Protein AF-A0A354CUP1-F1 (afdb_monomer)

Foldseek 3Di:
DDPPPDPPDPDPVVVVVVCCVVVVVDVPVPPDDLVRLVVVLVVLVCCLVPVPDDDPVRNVVSVVVNVVSVVPRPDPDPVPVVVVVVVVD

Solvent-accessible surface area (backbone atoms only — not comparable to full-atom values): 5623 Å² total; per-residue (Å²): 135,81,90,82,78,72,89,73,55,92,48,66,66,61,41,50,50,53,46,30,54,73,71,57,73,41,66,88,76,63,87,63,54,61,70,53,42,52,52,50,43,52,52,49,50,52,43,72,77,66,48,90,78,64,49,74,68,54,52,52,49,48,53,54,48,44,54,54,45,62,73,68,42,72,71,84,55,86,71,62,65,59,62,63,63,67,70,76,113

pLDDT: mean 76.62, std 18.24, range [41.91, 97.56]

Radius of gyration: 20.72 Å; Cα contacts (8 Å, |Δi|>4): 31; chains: 1; bounding box: 57×46×40 Å

Mean predicted aligned error: 13.16 Å

Nearest PDB structures (foldseek):
  8g1t-assembly4_H  TM=4.486E-01  e=4.967E+00  Homo sapiens
  5sva-assembly1_U  TM=5.204E-01  e=8.852E+00  Saccharomyces cerevisiae

Structure (mmCIF, N/CA/C/O backbone):
data_AF-A0A354CUP1-F1
#
_entry.id   AF-A0A354CUP1-F1
#
loop_
_atom_site.group_PDB
_atom_site.id
_atom_site.type_symbol
_atom_site.label_atom_id
_atom_site.label_alt_id
_atom_site.label_comp_id
_atom_site.label_asym_id
_atom_site.label_entity_id
_atom_site.label_seq_id
_atom_site.pdbx_PDB_ins_code
_atom_site.Cartn_x
_atom_site.Cartn_y
_atom_site.Cartn_z
_atom_site.occupancy
_atom_site.B_iso_or_equiv
_atom_site.auth_seq_id
_atom_site.auth_comp_id
_atom_site.auth_asym_id
_atom_site.auth_atom_id
_atom_site.pdbx_PDB_model_num
ATOM 1 N N . MET A 1 1 ? 38.929 -28.494 -13.355 1.00 43.97 1 MET A N 1
ATOM 2 C CA . MET A 1 1 ? 37.803 -28.202 -14.267 1.00 43.97 1 MET A CA 1
ATOM 3 C C . MET A 1 1 ? 37.162 -26.910 -13.792 1.00 43.97 1 MET A C 1
ATOM 5 O O . MET A 1 1 ? 36.504 -26.926 -12.762 1.00 43.97 1 MET A O 1
ATOM 9 N N . GLY A 1 2 ? 37.482 -25.784 -14.432 1.00 45.72 2 GLY A N 1
ATOM 10 C CA . GLY A 1 2 ? 36.955 -24.473 -14.049 1.00 45.72 2 GLY A CA 1
ATOM 11 C C . GLY A 1 2 ? 35.569 -24.259 -14.645 1.00 45.72 2 GLY A C 1
ATOM 12 O O . GLY A 1 2 ? 35.371 -24.486 -15.837 1.00 45.72 2 GLY A O 1
ATOM 13 N N . VAL A 1 3 ? 34.613 -23.842 -13.820 1.00 45.22 3 VAL A N 1
ATOM 14 C CA . VAL A 1 3 ? 33.272 -23.434 -14.255 1.00 45.22 3 VAL A CA 1
ATOM 15 C C . VAL A 1 3 ? 33.338 -22.028 -14.858 1.00 45.22 3 VAL A C 1
ATOM 17 O O . VAL A 1 3 ? 32.947 -21.046 -14.246 1.00 45.22 3 VAL A O 1
ATOM 20 N N . CYS A 1 4 ? 33.874 -21.919 -16.074 1.00 49.75 4 CYS A N 1
ATOM 21 C CA . CYS A 1 4 ? 33.954 -20.659 -16.821 1.00 49.75 4 CYS A CA 1
ATOM 22 C C . CYS A 1 4 ? 32.728 -20.456 -17.732 1.00 49.75 4 CYS A C 1
ATOM 24 O O . CYS A 1 4 ? 32.874 -20.033 -18.874 1.00 49.75 4 CYS A O 1
ATOM 26 N N . GLN A 1 5 ? 31.526 -20.805 -17.263 1.00 55.19 5 GLN A N 1
ATOM 27 C CA . GLN A 1 5 ? 30.267 -20.571 -17.989 1.00 55.19 5 GLN A CA 1
ATOM 28 C C . GLN A 1 5 ? 29.406 -19.542 -17.258 1.00 55.19 5 GLN A C 1
ATOM 30 O O . GLN A 1 5 ? 28.257 -19.790 -16.903 1.00 55.19 5 GLN A O 1
ATOM 35 N N . GLY A 1 6 ? 29.988 -18.375 -16.988 1.00 58.34 6 GLY A N 1
ATOM 36 C CA . GLY A 1 6 ? 29.182 -17.210 -16.654 1.00 58.34 6 GLY A CA 1
ATOM 37 C C . GLY A 1 6 ? 28.560 -16.673 -17.937 1.00 58.34 6 GLY A C 1
ATOM 38 O O . GLY A 1 6 ? 29.285 -16.320 -18.865 1.00 58.34 6 GLY A O 1
ATOM 39 N N . ASN A 1 7 ? 27.231 -16.608 -17.998 1.00 57.59 7 ASN A N 1
ATOM 4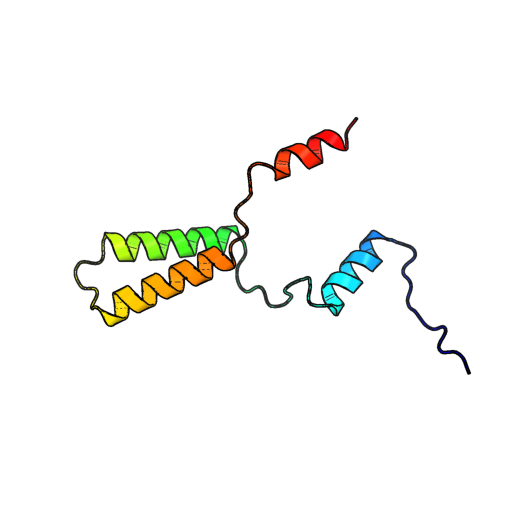0 C CA . ASN A 1 7 ? 26.507 -15.876 -19.039 1.00 57.59 7 ASN A CA 1
ATOM 41 C C . ASN A 1 7 ? 26.663 -14.366 -18.795 1.00 57.59 7 ASN A C 1
ATOM 43 O O . ASN A 1 7 ? 25.724 -13.682 -18.390 1.00 57.59 7 ASN A O 1
ATOM 47 N N . TYR A 1 8 ? 27.882 -13.858 -18.977 1.00 57.91 8 TYR A N 1
ATOM 48 C CA . TYR A 1 8 ? 28.167 -12.432 -18.940 1.00 57.91 8 TYR A CA 1
ATOM 49 C C . TYR A 1 8 ? 27.615 -11.823 -20.225 1.00 57.91 8 TYR A C 1
ATOM 51 O O . TYR A 1 8 ? 28.184 -11.990 -21.303 1.00 57.91 8 TYR A O 1
ATOM 59 N N . HIS A 1 9 ? 26.465 -11.165 -20.119 1.00 60.66 9 HIS A N 1
ATOM 60 C CA . HIS A 1 9 ? 25.937 -10.364 -21.212 1.00 60.66 9 HIS A CA 1
ATOM 61 C C . HIS A 1 9 ? 26.923 -9.217 -21.475 1.00 60.66 9 HIS A C 1
ATOM 63 O O . HIS A 1 9 ? 27.393 -8.575 -20.537 1.00 60.66 9 HIS A O 1
ATOM 69 N N . SER A 1 10 ? 27.269 -8.972 -22.741 1.00 67.88 10 SER A N 1
ATOM 70 C CA . SER A 1 10 ? 28.124 -7.839 -23.133 1.00 67.88 10 SER A CA 1
ATOM 71 C C . SER A 1 10 ? 27.431 -6.492 -22.927 1.00 67.88 10 SER A C 1
ATOM 73 O O . SER A 1 10 ? 28.092 -5.460 -22.847 1.00 67.88 10 SER A O 1
ATOM 75 N N . ASP A 1 11 ? 26.100 -6.515 -22.854 1.00 76.00 11 ASP A N 1
ATOM 76 C CA . ASP A 1 11 ? 25.274 -5.367 -22.535 1.00 76.00 11 ASP A CA 1
ATOM 77 C C . ASP A 1 11 ? 25.147 -5.220 -21.015 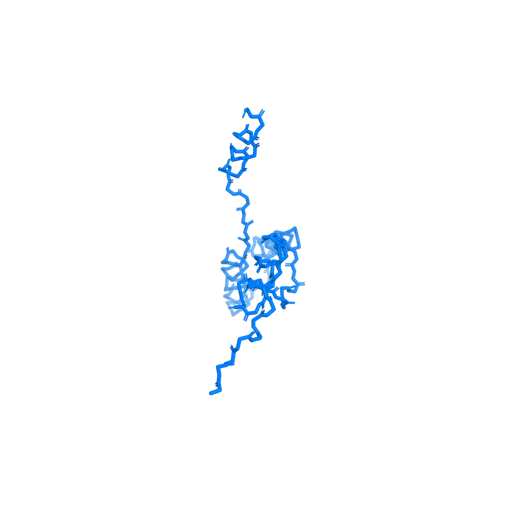1.00 76.00 11 ASP A C 1
ATOM 79 O O . ASP A 1 11 ? 24.541 -6.046 -20.322 1.00 76.00 11 ASP A O 1
ATOM 83 N N . TYR A 1 12 ? 25.745 -4.145 -20.505 1.00 75.62 12 TYR A N 1
ATOM 84 C CA . TYR A 1 12 ? 25.701 -3.777 -19.097 1.00 75.62 12 TYR A CA 1
ATOM 85 C C . TYR A 1 12 ? 24.263 -3.619 -18.585 1.00 75.62 12 TYR A C 1
ATOM 87 O O . TYR A 1 12 ? 23.987 -3.982 -17.441 1.00 75.62 12 TYR A O 1
ATOM 95 N N . PHE A 1 13 ? 23.342 -3.116 -19.413 1.00 71.94 13 PHE A N 1
ATOM 96 C CA . PHE A 1 13 ? 21.956 -2.897 -19.012 1.00 71.94 13 PHE A CA 1
ATOM 97 C C . PHE A 1 13 ? 21.242 -4.230 -18.766 1.00 71.94 13 PHE A C 1
ATOM 99 O O . PHE A 1 13 ? 20.669 -4.436 -17.697 1.00 71.94 13 PHE A O 1
ATOM 106 N N . THR A 1 14 ? 21.386 -5.183 -19.691 1.00 75.44 14 THR A N 1
ATOM 107 C CA . THR A 1 14 ? 20.830 -6.537 -19.550 1.00 75.44 14 THR A CA 1
ATOM 108 C C . THR A 1 14 ? 21.455 -7.297 -18.383 1.00 75.44 14 THR A C 1
ATOM 110 O O . THR A 1 14 ? 20.754 -7.969 -17.632 1.00 75.44 14 THR A O 1
ATOM 113 N N . ALA A 1 15 ? 22.771 -7.171 -18.179 1.00 79.19 15 ALA A N 1
ATOM 114 C CA . ALA A 1 15 ? 23.443 -7.795 -17.040 1.00 79.19 15 ALA A CA 1
ATOM 115 C C . ALA A 1 15 ? 22.957 -7.224 -15.695 1.00 79.19 15 ALA A C 1
ATOM 117 O O . ALA A 1 15 ? 22.827 -7.963 -14.719 1.00 79.19 15 ALA A O 1
ATOM 118 N N . LYS A 1 16 ? 22.678 -5.915 -15.641 1.00 76.88 16 LYS A N 1
ATOM 119 C CA . LYS A 1 16 ? 22.161 -5.236 -14.449 1.00 76.88 16 LYS A CA 1
ATOM 120 C C . LYS A 1 16 ? 20.725 -5.652 -14.139 1.00 76.88 16 LYS A C 1
ATOM 122 O O . LYS A 1 16 ? 20.419 -5.906 -12.976 1.00 76.88 16 LYS A O 1
ATOM 127 N N . GLU A 1 17 ? 19.874 -5.757 -15.156 1.00 73.50 17 GLU A N 1
ATOM 128 C CA . GLU A 1 17 ? 18.504 -6.247 -15.003 1.00 73.50 17 GLU A CA 1
ATOM 129 C C . GLU A 1 17 ? 18.484 -7.711 -14.544 1.00 73.50 17 GLU A C 1
ATOM 131 O O . GLU A 1 17 ? 17.853 -8.009 -13.532 1.00 73.50 17 GLU A O 1
ATOM 136 N N . ASP A 1 18 ? 19.245 -8.605 -15.193 1.00 76.69 18 ASP A N 1
ATOM 137 C CA . ASP A 1 18 ? 19.341 -10.023 -14.802 1.00 76.69 18 ASP A CA 1
ATOM 138 C C . ASP A 1 18 ? 19.864 -10.177 -13.369 1.00 76.69 18 ASP A C 1
ATOM 140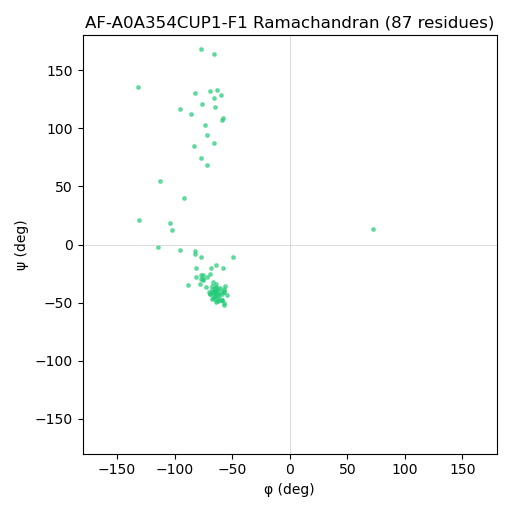 O O . ASP A 1 18 ? 19.339 -10.969 -12.585 1.00 76.69 18 ASP A O 1
ATOM 144 N N . PHE A 1 19 ? 20.863 -9.377 -12.984 1.00 77.75 19 PHE A N 1
ATOM 145 C CA . PHE A 1 19 ? 21.359 -9.351 -11.613 1.00 77.75 19 PHE A CA 1
ATOM 146 C C . PHE A 1 19 ? 20.275 -8.909 -10.631 1.00 77.75 19 PHE A C 1
ATOM 148 O O . PHE A 1 19 ? 20.070 -9.585 -9.624 1.00 77.75 19 PHE A O 1
ATOM 155 N N . ALA A 1 20 ? 19.568 -7.813 -10.907 1.00 77.75 20 ALA A N 1
ATOM 156 C CA . ALA A 1 20 ? 18.531 -7.293 -10.021 1.00 77.75 20 ALA A CA 1
ATOM 157 C C . ALA A 1 20 ? 17.356 -8.286 -9.892 1.00 77.75 20 ALA A C 1
ATOM 159 O O . ALA A 1 20 ? 16.875 -8.556 -8.796 1.00 77.75 20 ALA A O 1
ATOM 160 N N . VAL A 1 21 ? 16.985 -8.945 -10.989 1.00 72.94 21 VAL A N 1
ATOM 161 C CA . VAL A 1 21 ? 16.004 -10.038 -11.046 1.00 72.94 21 VAL A CA 1
ATOM 162 C C . VAL A 1 21 ? 16.447 -11.269 -10.245 1.00 72.94 21 VAL A C 1
ATOM 164 O O . VAL A 1 21 ? 15.632 -11.866 -9.540 1.00 72.94 21 VAL A O 1
ATOM 167 N N . ARG A 1 22 ? 17.708 -11.700 -10.362 1.00 75.25 22 ARG A N 1
ATOM 168 C CA . ARG A 1 22 ? 18.222 -12.923 -9.710 1.00 75.25 22 ARG A CA 1
ATOM 169 C C . ARG A 1 22 ? 18.597 -12.727 -8.249 1.00 75.25 22 ARG A C 1
ATOM 171 O O . ARG A 1 22 ? 18.549 -13.686 -7.487 1.00 75.25 22 ARG A O 1
ATOM 178 N N . SER A 1 23 ? 18.985 -11.514 -7.874 1.00 75.38 23 SER A N 1
ATOM 179 C CA . SER A 1 23 ? 19.266 -11.139 -6.485 1.00 75.38 23 SER A CA 1
ATOM 180 C C . SER A 1 23 ? 18.001 -10.789 -5.700 1.00 75.38 23 SER 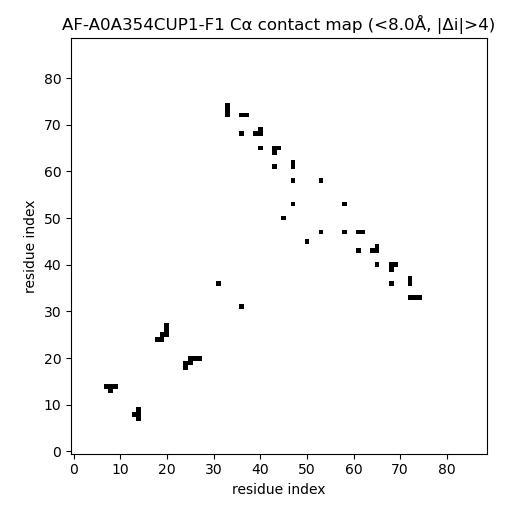A C 1
ATOM 182 O O . SER A 1 23 ? 18.095 -10.567 -4.497 1.00 75.38 23 SER A O 1
ATOM 184 N N . GLY A 1 24 ? 16.835 -10.753 -6.359 1.00 67.56 24 GLY A N 1
ATOM 185 C CA . GLY A 1 24 ? 15.577 -10.332 -5.740 1.00 67.56 24 GLY A CA 1
ATOM 186 C C . GLY A 1 24 ? 15.496 -8.825 -5.483 1.00 67.56 24 GLY A C 1
ATOM 187 O O . GLY A 1 24 ? 14.616 -8.389 -4.756 1.00 67.56 24 GLY A O 1
ATOM 188 N N . LEU A 1 25 ? 16.400 -8.032 -6.068 1.00 69.19 25 LEU A N 1
ATOM 189 C CA . LEU A 1 25 ? 16.368 -6.565 -6.032 1.00 69.19 25 LEU A CA 1
ATOM 190 C C . LEU A 1 25 ? 15.211 -5.980 -6.853 1.00 69.19 25 LEU A C 1
ATOM 192 O O . LEU A 1 25 ? 14.782 -4.864 -6.588 1.00 69.19 25 LEU A O 1
ATOM 196 N N . VAL A 1 26 ? 14.736 -6.710 -7.866 1.00 66.00 26 VAL A N 1
ATOM 197 C CA . VAL A 1 26 ? 13.456 -6.430 -8.525 1.00 66.00 26 VAL A CA 1
ATOM 198 C C . VAL A 1 26 ? 12.407 -7.321 -7.880 1.00 66.00 26 VAL A C 1
ATOM 200 O O . VAL A 1 26 ? 12.480 -8.548 -8.006 1.00 66.00 26 VAL A O 1
ATOM 203 N N . GLU A 1 27 ? 11.412 -6.715 -7.235 1.00 66.81 27 GLU A N 1
ATOM 204 C CA . GLU A 1 27 ? 10.218 -7.418 -6.773 1.00 66.81 27 GLU A CA 1
ATOM 205 C C . GLU A 1 27 ? 9.413 -7.913 -7.981 1.00 66.81 27 GLU A C 1
ATOM 207 O O . GLU A 1 27 ? 8.499 -7.258 -8.474 1.00 66.81 27 GLU A O 1
ATOM 212 N N . LYS A 1 28 ? 9.744 -9.109 -8.474 1.00 62.00 28 LYS A N 1
ATOM 213 C CA . LYS A 1 28 ? 8.955 -9.801 -9.509 1.00 62.00 28 LYS A CA 1
ATOM 214 C C . LYS A 1 28 ? 7.500 -10.035 -9.099 1.00 62.00 28 LYS A C 1
ATOM 216 O O . LYS A 1 28 ? 6.661 -10.286 -9.955 1.00 62.00 28 LYS A O 1
ATOM 221 N N . GLU A 1 29 ? 7.236 -10.000 -7.799 1.00 66.75 29 GLU A N 1
ATOM 222 C CA . GLU A 1 29 ? 5.937 -10.251 -7.183 1.00 66.75 29 GLU A CA 1
ATOM 223 C C . GLU A 1 29 ? 5.240 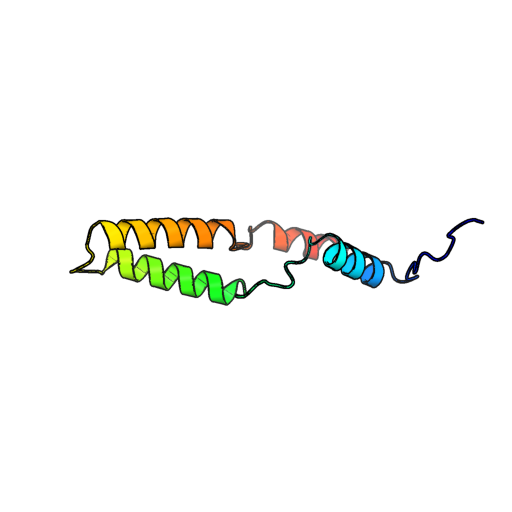-8.955 -6.757 1.00 66.75 29 GLU A C 1
ATOM 225 O O . GLU A 1 29 ? 4.247 -9.011 -6.036 1.00 66.75 29 GLU A O 1
ATOM 230 N N . ARG A 1 30 ? 5.731 -7.784 -7.195 1.00 76.88 30 ARG A N 1
ATOM 231 C CA . ARG A 1 30 ? 5.067 -6.510 -6.930 1.00 76.88 30 ARG A CA 1
ATOM 232 C C . ARG A 1 30 ? 3.649 -6.549 -7.507 1.00 76.88 30 ARG A C 1
ATOM 234 O O . ARG A 1 30 ? 3.460 -6.518 -8.720 1.00 76.88 30 ARG A O 1
ATOM 241 N N . LEU A 1 31 ? 2.658 -6.643 -6.621 1.00 85.31 31 LEU A N 1
ATOM 242 C CA . LEU A 1 31 ? 1.248 -6.802 -6.995 1.00 85.31 31 LEU A CA 1
ATOM 243 C C . LEU A 1 31 ? 0.606 -5.498 -7.483 1.00 85.31 31 LEU A C 1
ATOM 245 O O . LEU A 1 31 ? -0.349 -5.551 -8.252 1.00 85.31 31 LEU A O 1
ATOM 249 N N . PHE A 1 32 ? 1.121 -4.351 -7.033 1.00 88.69 32 PHE A N 1
ATOM 250 C CA . PHE A 1 32 ? 0.564 -3.028 -7.305 1.00 88.69 32 PHE A CA 1
ATOM 251 C C . PHE A 1 32 ? 1.659 -2.064 -7.765 1.00 88.69 32 PHE A C 1
ATOM 253 O O . PHE A 1 32 ? 2.734 -1.998 -7.161 1.00 88.69 32 PHE A O 1
ATOM 260 N N . SER A 1 33 ? 1.373 -1.291 -8.808 1.00 87.31 33 SER A N 1
ATOM 261 C CA . SER A 1 33 ? 2.186 -0.145 -9.233 1.00 87.31 33 SER A CA 1
ATOM 262 C C . SER A 1 33 ? 2.177 0.983 -8.193 1.00 87.31 33 SER A C 1
ATOM 264 O O . SER A 1 33 ? 1.314 1.021 -7.317 1.00 87.31 33 SER A O 1
ATOM 266 N N . ASP A 1 34 ? 3.117 1.930 -8.295 1.00 86.19 34 ASP A N 1
ATOM 267 C CA . ASP A 1 34 ? 3.165 3.102 -7.404 1.00 86.19 34 ASP A CA 1
ATOM 268 C C . ASP A 1 34 ? 1.853 3.909 -7.443 1.00 86.19 34 ASP A C 1
ATOM 270 O O . ASP A 1 34 ? 1.328 4.288 -6.397 1.00 86.19 34 ASP A O 1
ATOM 274 N N . ASP A 1 35 ? 1.260 4.081 -8.629 1.00 88.44 35 ASP A N 1
ATOM 275 C CA . ASP A 1 35 ? -0.034 4.758 -8.798 1.00 88.44 35 ASP A CA 1
ATOM 276 C C . ASP A 1 35 ? -1.193 3.998 -8.136 1.00 88.44 35 ASP A C 1
ATOM 278 O O . ASP A 1 35 ? -2.127 4.604 -7.606 1.00 88.44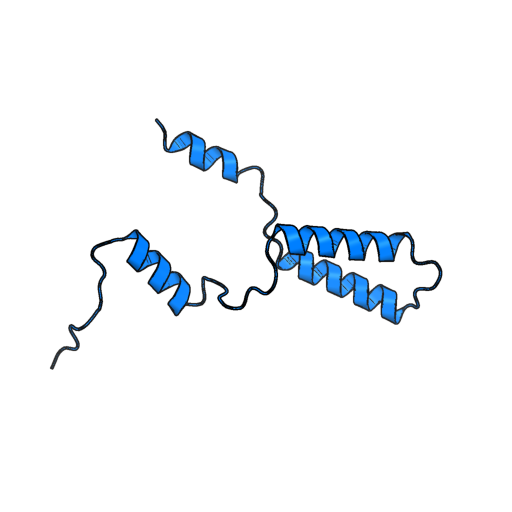 35 ASP A O 1
ATOM 282 N N . GLU A 1 36 ? -1.174 2.664 -8.190 1.00 92.06 36 GLU A N 1
ATOM 283 C CA . GLU A 1 36 ? -2.177 1.827 -7.526 1.00 92.06 36 GLU A CA 1
ATOM 284 C C . GLU A 1 36 ? -2.023 1.870 -6.005 1.00 92.06 36 GLU A C 1
ATOM 286 O O . GLU A 1 36 ? -3.028 1.998 -5.306 1.00 92.06 36 GLU A O 1
ATOM 291 N N . LEU A 1 37 ? -0.789 1.843 -5.491 1.00 92.44 37 LEU A N 1
ATOM 292 C CA . LEU A 1 37 ? -0.508 1.996 -4.061 1.00 92.44 37 LEU A CA 1
ATOM 293 C C . LEU A 1 37 ? -0.938 3.370 -3.544 1.00 92.44 37 LEU A C 1
ATOM 295 O O . LEU A 1 37 ? -1.552 3.450 -2.483 1.00 92.44 37 LEU A O 1
ATOM 299 N N . LEU A 1 38 ? -0.690 4.440 -4.306 1.00 92.12 38 LEU A N 1
ATOM 300 C CA . LEU A 1 38 ? -1.130 5.789 -3.949 1.00 92.12 38 LEU A CA 1
ATOM 301 C C . LEU A 1 38 ? -2.656 5.862 -3.830 1.00 92.12 38 LEU A C 1
ATOM 303 O O . LEU A 1 38 ? -3.179 6.361 -2.836 1.00 92.12 38 LEU A O 1
ATOM 307 N N . LYS A 1 39 ? -3.380 5.323 -4.819 1.00 95.12 39 LYS A N 1
ATOM 308 C CA . LYS A 1 39 ? -4.851 5.274 -4.790 1.00 95.12 39 LYS A CA 1
ATOM 309 C C . LYS A 1 39 ? -5.365 4.448 -3.617 1.00 95.12 39 LYS A C 1
ATOM 311 O O . LYS A 1 39 ? -6.318 4.866 -2.965 1.00 95.12 39 LYS A O 1
ATOM 316 N N . LEU A 1 40 ? -4.743 3.300 -3.345 1.00 95.19 40 LEU A N 1
ATOM 317 C CA . LEU A 1 40 ? -5.113 2.450 -2.218 1.00 95.19 40 LEU A CA 1
ATOM 318 C C . LEU A 1 40 ? -4.920 3.189 -0.890 1.00 95.19 40 LEU A C 1
ATOM 320 O O . LEU A 1 40 ? -5.825 3.161 -0.060 1.00 95.19 40 LEU A O 1
ATOM 324 N N . ASN A 1 41 ? -3.799 3.898 -0.726 1.00 94.88 41 ASN A N 1
ATOM 325 C CA . ASN A 1 41 ? -3.550 4.724 0.453 1.00 94.88 41 ASN A CA 1
ATOM 326 C C . ASN A 1 41 ? -4.636 5.805 0.611 1.00 94.88 41 ASN A C 1
ATOM 328 O O . ASN A 1 41 ? -5.277 5.878 1.653 1.00 94.88 41 ASN A O 1
ATOM 332 N N . CYS A 1 42 ? -4.968 6.543 -0.457 1.00 95.12 42 CYS A N 1
ATOM 333 C CA . CYS A 1 42 ? -6.059 7.525 -0.423 1.00 95.12 42 CYS A CA 1
ATOM 334 C C . CYS A 1 42 ? -7.416 6.916 -0.024 1.00 95.12 42 CYS A C 1
ATOM 336 O O . CYS A 1 42 ? -8.189 7.554 0.687 1.00 95.12 42 CYS A O 1
ATOM 338 N N . CYS A 1 43 ? -7.733 5.698 -0.474 1.00 96.44 43 CYS A N 1
ATOM 339 C CA . CYS A 1 43 ? -8.962 5.010 -0.072 1.00 96.44 43 CYS A CA 1
ATOM 340 C C . CYS A 1 43 ? -8.956 4.629 1.415 1.00 96.44 43 CYS A C 1
ATOM 342 O O . CYS A 1 43 ? -9.988 4.756 2.079 1.00 96.44 43 CYS A O 1
ATOM 344 N N . VAL A 1 44 ? -7.817 4.160 1.932 1.00 96.69 44 VAL A N 1
ATOM 345 C CA . VAL A 1 44 ? -7.649 3.831 3.355 1.00 96.69 44 VAL A CA 1
ATOM 346 C C . VAL A 1 44 ? -7.799 5.089 4.208 1.00 96.69 44 VAL A C 1
ATOM 348 O O . VAL A 1 44 ? -8.599 5.084 5.141 1.00 96.69 44 VAL A O 1
ATOM 351 N N . ASP A 1 45 ? -7.131 6.178 3.829 1.00 96.12 45 ASP A N 1
ATOM 352 C CA . ASP A 1 45 ? -7.233 7.484 4.489 1.00 96.12 45 ASP A CA 1
ATOM 353 C C . ASP A 1 45 ? -8.659 8.007 4.523 1.00 96.12 45 ASP A C 1
ATOM 355 O O . ASP A 1 45 ? -9.185 8.336 5.584 1.00 96.12 45 ASP A O 1
ATOM 359 N N . PHE A 1 46 ? -9.326 7.998 3.370 1.00 96.19 46 PHE A N 1
ATOM 360 C CA . PHE A 1 46 ? -10.712 8.426 3.286 1.00 96.19 46 PHE A CA 1
ATOM 361 C C . PHE A 1 46 ? -11.614 7.618 4.227 1.00 96.19 46 PHE A C 1
ATOM 363 O O . PHE A 1 46 ? -12.503 8.179 4.868 1.00 96.19 46 PHE A O 1
ATOM 370 N N . THR A 1 47 ? -11.381 6.307 4.322 1.00 96.12 47 THR A N 1
ATOM 371 C CA . THR A 1 47 ? -12.173 5.415 5.174 1.00 96.12 47 THR A CA 1
ATOM 372 C C . THR A 1 47 ? -11.919 5.688 6.654 1.00 96.12 47 THR A C 1
ATOM 374 O O . THR A 1 47 ? -12.879 5.760 7.414 1.00 96.12 47 THR A O 1
ATOM 377 N N . LEU A 1 48 ? -10.664 5.902 7.058 1.00 95.75 48 LEU A N 1
ATOM 378 C CA . LEU A 1 48 ? -10.305 6.270 8.432 1.00 95.75 48 LEU A CA 1
ATOM 379 C C . LEU A 1 48 ? -10.906 7.621 8.849 1.00 95.75 48 LEU A C 1
ATOM 381 O O . LEU A 1 48 ? -11.358 7.768 9.979 1.00 95.75 48 LEU A O 1
ATOM 385 N N . GLU A 1 49 ? -10.950 8.601 7.944 1.00 94.56 49 GLU A N 1
ATOM 386 C CA . GLU A 1 49 ? -11.478 9.940 8.238 1.00 94.56 49 GLU A CA 1
ATOM 387 C C . GLU A 1 49 ? -13.012 10.010 8.262 1.00 94.56 49 GLU A C 1
ATOM 389 O O . GLU A 1 49 ? -13.583 10.801 9.013 1.00 94.56 49 GLU A O 1
ATOM 394 N N . ASN A 1 50 ? -13.685 9.217 7.421 1.00 94.19 50 ASN A N 1
ATOM 395 C CA . ASN A 1 50 ? -15.128 9.340 7.173 1.00 94.19 50 ASN A CA 1
ATOM 396 C C . ASN A 1 50 ? -15.944 8.127 7.650 1.00 94.19 50 ASN A C 1
ATOM 398 O O . ASN A 1 50 ? -17.167 8.113 7.503 1.00 94.19 50 ASN A O 1
ATOM 402 N N . GLY A 1 51 ? -15.301 7.088 8.185 1.00 86.88 51 GLY A N 1
ATOM 403 C CA . GLY A 1 51 ? -15.970 5.871 8.632 1.00 86.88 51 GLY A CA 1
ATOM 404 C C . GLY A 1 51 ? -16.779 6.085 9.911 1.00 86.88 51 GLY A C 1
ATOM 405 O O . GLY A 1 51 ? -16.257 5.941 11.008 1.00 86.88 51 GLY A O 1
ATOM 406 N N . GLU A 1 52 ? -18.079 6.363 9.779 1.00 83.31 52 GLU A N 1
ATOM 407 C CA . GLU A 1 52 ? -18.984 6.581 10.926 1.00 83.31 52 GLU A CA 1
ATOM 408 C C . GLU A 1 52 ? -19.179 5.348 11.833 1.00 83.31 52 GLU A C 1
ATOM 410 O O . GLU A 1 52 ? -19.641 5.493 12.965 1.00 83.31 52 GLU A O 1
ATOM 415 N N . TYR A 1 53 ? -18.850 4.143 11.355 1.00 88.88 53 TYR A N 1
ATOM 416 C CA . TYR A 1 53 ? -19.136 2.874 12.043 1.00 88.88 53 TYR A CA 1
ATOM 417 C C . TYR A 1 53 ? -17.931 1.933 12.141 1.00 88.88 53 TYR A C 1
ATOM 419 O O . TYR A 1 53 ? -18.131 0.734 12.313 1.00 88.88 53 TYR A O 1
ATOM 427 N N . LEU A 1 54 ? -16.706 2.451 12.022 1.00 92.56 54 LEU A N 1
ATOM 428 C CA . LEU A 1 54 ? -15.509 1.640 12.246 1.00 92.56 54 LEU A CA 1
ATOM 429 C C . LEU A 1 54 ? -15.440 1.215 13.712 1.00 92.56 54 LEU A C 1
ATOM 431 O O . LEU A 1 54 ? -15.499 2.057 14.614 1.00 92.56 54 LEU A O 1
ATOM 435 N N . ASP A 1 55 ? -15.308 -0.086 13.951 1.00 94.25 55 ASP A N 1
ATOM 436 C CA . ASP A 1 55 ? -14.921 -0.557 15.274 1.00 94.25 55 ASP A CA 1
ATOM 437 C C . ASP A 1 55 ? -13.410 -0.367 15.516 1.00 94.25 55 ASP A C 1
ATOM 439 O O . ASP A 1 55 ? -12.632 -0.042 14.615 1.00 94.25 55 ASP A O 1
ATOM 443 N N . TYR A 1 56 ? -12.988 -0.541 16.769 1.00 94.88 56 TYR A N 1
ATOM 444 C CA . TYR A 1 56 ? -11.592 -0.348 17.165 1.00 94.88 56 TYR A CA 1
ATOM 445 C C . TYR A 1 56 ? -10.622 -1.292 16.435 1.00 94.88 56 TYR A C 1
ATOM 447 O O . TYR A 1 56 ? -9.499 -0.901 16.102 1.00 94.88 56 TYR A O 1
ATOM 455 N N . ASP A 1 57 ? -11.035 -2.537 16.198 1.00 97.00 57 ASP A N 1
ATOM 456 C CA . ASP A 1 57 ? -10.198 -3.535 15.540 1.00 97.00 57 ASP A CA 1
ATOM 457 C C . ASP A 1 57 ? -10.068 -3.219 14.041 1.00 97.00 57 ASP A C 1
ATOM 459 O O . ASP A 1 57 ? -8.982 -3.364 13.472 1.00 97.00 57 ASP A O 1
ATOM 463 N N . GLU A 1 58 ? -11.135 -2.721 13.412 1.00 95.88 58 GLU A N 1
ATOM 464 C CA . GLU A 1 58 ? -11.141 -2.249 12.025 1.00 95.88 58 GLU A CA 1
ATOM 465 C C . GLU A 1 58 ? -10.277 -0.993 11.835 1.00 95.88 58 GLU A C 1
ATOM 467 O O . GLU A 1 58 ? -9.444 -0.956 10.925 1.00 95.88 58 GLU A O 1
ATOM 472 N N . GLU A 1 59 ? -10.399 0.008 12.714 1.00 96.12 59 GLU A N 1
ATOM 473 C CA . GLU A 1 59 ? -9.561 1.218 12.696 1.00 96.12 59 GLU A CA 1
ATOM 474 C C . GLU A 1 59 ? -8.072 0.861 12.844 1.00 96.12 59 GLU A C 1
ATOM 476 O O . GLU A 1 59 ? -7.208 1.350 12.104 1.00 96.12 59 GLU A O 1
ATOM 481 N N . GLN A 1 60 ? -7.758 -0.072 13.749 1.00 97.31 60 GLN A N 1
ATOM 482 C CA . GLN A 1 60 ? -6.395 -0.559 13.937 1.00 97.31 60 GLN A CA 1
ATOM 483 C C . GLN A 1 60 ? -5.891 -1.351 12.720 1.00 97.31 60 GLN A C 1
ATOM 485 O O . GLN A 1 60 ? -4.716 -1.240 12.351 1.00 97.31 60 GLN A O 1
ATOM 490 N N . ALA A 1 61 ? -6.746 -2.158 12.091 1.00 97.56 61 ALA A N 1
ATOM 491 C CA . ALA A 1 61 ? -6.392 -2.905 10.890 1.00 97.56 61 ALA A CA 1
ATOM 492 C C . ALA A 1 61 ? -6.091 -1.968 9.710 1.00 97.56 61 ALA A C 1
ATOM 494 O O . ALA A 1 61 ? -5.081 -2.161 9.028 1.00 97.56 61 ALA A O 1
ATOM 495 N N . LEU A 1 62 ? -6.913 -0.935 9.507 1.00 97.31 62 LEU A N 1
ATOM 496 C CA . LEU A 1 62 ? -6.709 0.083 8.475 1.00 97.31 62 LEU A CA 1
ATOM 497 C C . LEU A 1 62 ? -5.453 0.922 8.728 1.00 97.31 62 LEU A C 1
ATOM 499 O O . LEU A 1 62 ? -4.682 1.144 7.799 1.00 97.31 62 LEU A O 1
ATOM 503 N N . THR A 1 63 ? -5.185 1.302 9.979 1.00 96.69 63 THR A N 1
ATOM 504 C CA . THR A 1 63 ? -3.953 2.021 10.345 1.00 96.69 63 THR A CA 1
ATOM 505 C C . THR A 1 63 ? -2.706 1.205 9.991 1.00 96.69 63 THR A C 1
ATOM 507 O O . THR A 1 63 ? -1.807 1.696 9.313 1.00 96.69 63 THR A O 1
ATOM 510 N N . ARG A 1 64 ? -2.674 -0.085 10.352 1.00 97.38 64 ARG A N 1
ATOM 511 C CA . ARG A 1 64 ? -1.563 -0.984 9.983 1.00 97.38 64 ARG A CA 1
ATOM 512 C C . ARG A 1 64 ? -1.453 -1.197 8.475 1.00 97.38 64 ARG A C 1
ATOM 514 O O . ARG A 1 64 ? -0.360 -1.421 7.960 1.00 97.38 64 ARG A O 1
ATOM 521 N N . LEU A 1 65 ? -2.584 -1.214 7.770 1.00 96.69 65 LEU A N 1
ATOM 522 C CA . LEU A 1 65 ? -2.599 -1.332 6.316 1.00 96.69 65 LEU A CA 1
ATOM 523 C C . LEU A 1 65 ? -1.975 -0.090 5.670 1.00 96.69 65 LEU A C 1
ATOM 525 O O . LEU A 1 65 ? -1.142 -0.245 4.782 1.00 96.69 65 LEU A O 1
ATOM 529 N N . LYS A 1 66 ? -2.318 1.108 6.153 1.00 95.44 66 LYS A N 1
ATOM 530 C CA . LYS A 1 66 ? -1.713 2.370 5.720 1.00 95.44 66 LYS A CA 1
ATOM 531 C C . LYS A 1 66 ? -0.197 2.363 5.907 1.00 95.44 66 LYS A C 1
ATOM 533 O O . LYS A 1 66 ? 0.519 2.576 4.936 1.00 95.44 66 LYS A O 1
ATOM 538 N N . GLU A 1 67 ? 0.285 2.026 7.105 1.00 94.88 67 GLU A N 1
ATOM 539 C CA . GLU A 1 67 ? 1.726 1.959 7.410 1.00 94.88 67 GLU A CA 1
ATOM 540 C C . GLU A 1 67 ? 2.479 1.040 6.434 1.00 94.88 67 GLU A C 1
ATOM 542 O O . GLU A 1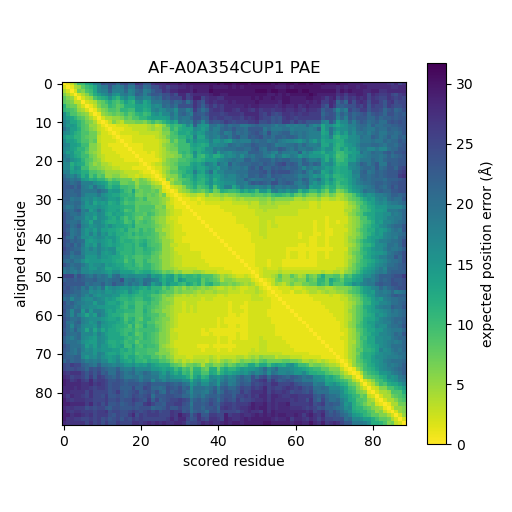 67 ? 3.533 1.400 5.916 1.00 94.88 67 GLU A O 1
ATOM 547 N N . LYS A 1 68 ? 1.910 -0.131 6.118 1.00 93.12 68 LYS A N 1
ATOM 548 C CA . LYS A 1 68 ? 2.496 -1.058 5.137 1.00 93.12 68 LYS A CA 1
ATOM 549 C C . LYS A 1 68 ? 2.510 -0.491 3.723 1.00 93.12 68 LYS A C 1
ATOM 551 O O . LYS A 1 68 ? 3.465 -0.716 2.989 1.00 93.12 68 LYS A O 1
ATOM 556 N N . ILE A 1 69 ? 1.442 0.195 3.314 1.00 92.88 69 ILE A N 1
ATOM 557 C CA . ILE A 1 69 ? 1.388 0.815 1.988 1.00 92.88 69 ILE A CA 1
ATOM 558 C C . ILE A 1 69 ? 2.447 1.914 1.890 1.00 92.88 69 ILE A C 1
ATOM 560 O O . ILE A 1 69 ? 3.137 1.977 0.881 1.00 92.88 69 ILE A O 1
ATOM 564 N N . GLU A 1 70 ? 2.618 2.729 2.930 1.00 90.06 70 GLU A N 1
ATOM 565 C CA . GLU A 1 70 ? 3.629 3.792 2.979 1.00 90.06 70 GLU A CA 1
ATOM 566 C C . GLU A 1 70 ? 5.067 3.257 2.997 1.00 90.06 70 GLU A C 1
ATOM 568 O O . GLU A 1 70 ? 5.950 3.887 2.422 1.00 90.06 70 GLU A O 1
ATOM 573 N N . GLU A 1 71 ? 5.305 2.090 3.604 1.00 88.62 71 GLU A N 1
ATOM 574 C CA . GLU A 1 71 ? 6.610 1.415 3.581 1.00 88.62 71 GLU A CA 1
ATOM 575 C C . GLU A 1 71 ? 6.980 0.907 2.175 1.00 88.62 71 GLU A C 1
ATOM 577 O O . GLU A 1 71 ? 8.148 0.947 1.786 1.00 88.62 71 GLU A O 1
ATOM 582 N N . ILE A 1 72 ? 5.989 0.440 1.408 1.00 87.25 72 ILE A N 1
ATOM 583 C CA . ILE A 1 72 ? 6.186 -0.142 0.070 1.00 87.25 72 ILE A CA 1
ATOM 584 C C . ILE A 1 72 ? 6.150 0.932 -1.028 1.00 87.25 72 ILE A C 1
ATOM 586 O O . ILE A 1 72 ? 6.841 0.818 -2.044 1.00 87.25 72 ILE A O 1
ATOM 590 N N . ALA A 1 73 ? 5.319 1.962 -0.868 1.00 83.56 73 ALA A N 1
ATOM 591 C CA . ALA A 1 73 ? 5.147 3.008 -1.864 1.00 83.56 73 ALA A CA 1
ATOM 592 C C . ALA A 1 73 ? 6.447 3.802 -2.024 1.00 83.56 73 ALA A C 1
ATOM 594 O O . ALA A 1 73 ? 6.917 4.477 -1.107 1.00 83.56 73 ALA A O 1
ATOM 595 N N . THR A 1 74 ? 7.021 3.765 -3.227 1.00 71.69 74 THR A N 1
ATOM 596 C CA . THR A 1 74 ? 8.162 4.618 -3.549 1.00 71.69 74 THR A CA 1
ATOM 597 C C . THR A 1 74 ? 7.612 5.975 -3.956 1.00 71.69 74 THR A C 1
ATOM 599 O O . THR A 1 74 ? 7.397 6.251 -5.135 1.00 71.69 74 THR A O 1
ATOM 602 N N . TYR A 1 75 ? 7.336 6.833 -2.974 1.00 63.47 75 TYR A N 1
ATOM 603 C CA . TYR A 1 75 ? 6.960 8.210 -3.272 1.00 63.47 75 TYR A CA 1
ATOM 604 C C . TYR A 1 75 ? 8.109 8.872 -4.034 1.00 63.47 75 TYR A C 1
ATOM 606 O O . TYR A 1 75 ? 9.256 8.798 -3.569 1.00 63.47 75 TYR A O 1
ATOM 614 N N . PRO A 1 76 ? 7.847 9.507 -5.191 1.00 55.06 76 PRO A N 1
ATOM 615 C CA . PRO A 1 76 ? 8.877 10.259 -5.879 1.00 55.06 76 PRO A CA 1
ATOM 616 C C . PRO A 1 76 ? 9.383 11.320 -4.906 1.00 55.06 76 PRO A C 1
ATOM 618 O O . PRO A 1 76 ? 8.683 12.261 -4.550 1.00 55.06 76 PRO A O 1
ATOM 621 N N . SER A 1 77 ? 10.603 11.128 -4.416 1.00 50.59 77 SER A N 1
ATOM 622 C CA . SER A 1 77 ? 11.308 12.186 -3.717 1.00 50.59 77 SER A CA 1
ATOM 623 C C . SER A 1 77 ? 11.643 13.219 -4.789 1.00 50.59 77 SER A C 1
ATOM 625 O O . SER A 1 77 ? 12.202 12.840 -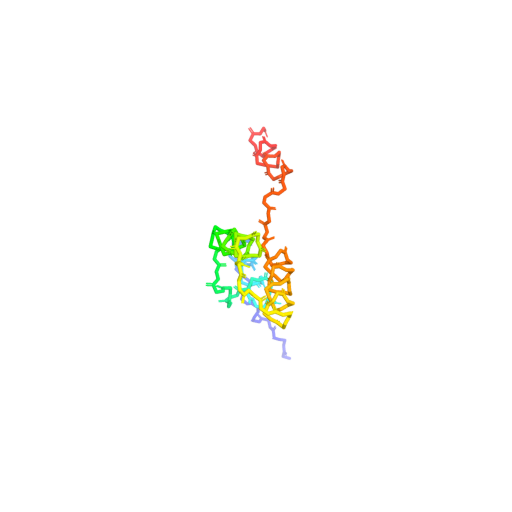5.822 1.00 50.59 77 SER A O 1
ATOM 627 N N . ASP A 1 78 ? 11.377 14.504 -4.540 1.00 52.03 78 ASP A N 1
ATOM 628 C CA . ASP A 1 78 ? 11.693 15.635 -5.443 1.00 52.03 78 ASP A CA 1
ATOM 629 C C . ASP A 1 78 ? 13.152 15.635 -5.977 1.00 52.03 78 ASP A C 1
ATOM 631 O O . ASP A 1 78 ? 13.507 16.349 -6.910 1.00 52.03 78 ASP A O 1
ATOM 635 N N . ASN A 1 79 ? 14.023 14.791 -5.420 1.00 46.84 79 ASN A N 1
ATOM 636 C CA . ASN A 1 79 ? 15.411 14.585 -5.819 1.00 46.84 79 ASN A CA 1
ATOM 637 C C . ASN A 1 79 ? 15.623 13.729 -7.089 1.00 46.84 79 ASN A C 1
ATOM 639 O O . ASN A 1 79 ? 16.751 13.672 -7.579 1.00 46.84 79 ASN A O 1
ATOM 643 N N . GLN A 1 80 ? 14.608 13.042 -7.632 1.00 46.69 80 GLN A N 1
ATOM 644 C CA . GLN A 1 80 ? 14.771 12.201 -8.838 1.00 46.69 80 GLN A CA 1
ATOM 645 C C . GLN A 1 80 ? 14.735 13.005 -10.154 1.00 46.69 80 GLN A C 1
ATOM 647 O O . GLN A 1 80 ? 15.269 12.549 -11.164 1.00 46.69 80 GLN A O 1
ATOM 652 N N . GLU A 1 81 ? 14.178 14.222 -10.161 1.00 47.69 81 GLU A N 1
ATOM 653 C CA . GLU A 1 81 ? 14.179 15.078 -11.360 1.00 47.69 81 GLU A CA 1
ATOM 654 C C . GLU A 1 81 ? 15.552 15.714 -11.635 1.00 47.69 81 GLU A C 1
ATOM 656 O O . GLU A 1 81 ? 15.900 15.985 -12.786 1.00 47.69 81 GLU A O 1
ATOM 661 N N . GLN A 1 82 ? 16.381 15.897 -10.601 1.00 47.75 82 GLN A N 1
ATOM 662 C CA . GLN A 1 82 ? 17.694 16.532 -10.751 1.00 47.75 82 GLN A CA 1
ATOM 663 C C . GLN A 1 82 ? 18.733 15.609 -11.405 1.00 47.75 82 GLN A C 1
ATOM 665 O O . GLN A 1 82 ? 19.629 16.083 -12.100 1.00 47.75 82 GLN A O 1
ATOM 670 N N . THR A 1 83 ? 18.630 14.288 -11.240 1.00 46.41 83 THR A N 1
ATOM 671 C CA . THR A 1 83 ? 19.624 13.347 -11.789 1.00 46.41 83 THR A CA 1
ATOM 672 C C . THR A 1 83 ? 19.469 13.123 -13.295 1.00 46.41 83 THR A C 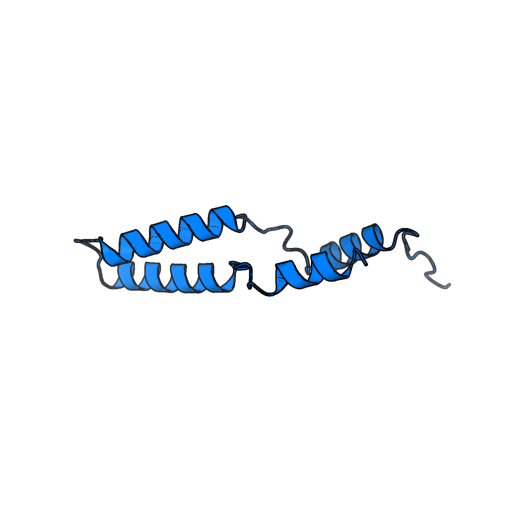1
ATOM 674 O O . THR A 1 83 ? 20.477 12.926 -13.972 1.00 46.41 83 THR A O 1
ATOM 677 N N . MET A 1 84 ? 18.253 13.232 -13.846 1.00 44.00 84 MET A N 1
ATOM 678 C CA . MET A 1 84 ? 18.019 13.152 -15.298 1.00 44.00 84 MET A CA 1
ATOM 679 C C . MET A 1 84 ? 18.447 14.421 -16.049 1.00 44.00 84 MET A C 1
ATOM 681 O O . MET A 1 84 ? 18.909 14.317 -17.183 1.00 44.00 84 MET A O 1
ATOM 685 N N . GLN A 1 85 ? 18.374 15.600 -15.422 1.00 48.47 85 GLN A N 1
ATOM 686 C CA . GLN A 1 85 ? 18.837 16.859 -16.031 1.00 48.47 85 GLN A CA 1
ATOM 687 C C . GLN A 1 85 ? 20.371 16.945 -16.124 1.00 48.47 85 GLN A C 1
ATOM 689 O O . GLN A 1 85 ? 20.910 17.563 -17.039 1.00 48.47 85 GLN A O 1
ATOM 694 N N . ASN A 1 86 ? 21.088 16.274 -15.221 1.00 54.59 86 ASN A N 1
ATOM 695 C CA . ASN A 1 86 ? 22.553 16.302 -15.181 1.00 54.59 86 ASN A CA 1
ATOM 696 C C . ASN A 1 86 ? 23.221 15.331 -16.171 1.00 54.59 86 ASN A C 1
ATOM 698 O O . ASN A 1 86 ? 24.440 15.367 -16.318 1.00 54.59 86 ASN A O 1
ATOM 702 N N . LEU A 1 87 ? 22.451 14.458 -16.833 1.00 50.91 87 LEU A N 1
ATOM 703 C CA . LEU A 1 87 ? 22.967 13.496 -17.815 1.00 50.91 87 LEU A CA 1
ATOM 704 C C . LEU A 1 87 ? 22.874 14.005 -19.267 1.00 50.91 87 LEU A C 1
ATOM 706 O O . LEU A 1 87 ? 23.354 13.334 -20.178 1.00 50.91 87 LEU A O 1
ATOM 710 N N . SER A 1 88 ? 22.263 15.175 -19.486 1.00 51.84 88 SER A N 1
ATOM 711 C CA . SER A 1 88 ? 22.132 15.823 -20.798 1.00 51.84 88 SER A CA 1
ATOM 712 C C . SER A 1 88 ? 23.081 17.014 -21.006 1.00 51.84 88 SER A C 1
ATOM 714 O O . SER A 1 88 ? 22.810 17.840 -21.878 1.00 51.84 88 SER A O 1
ATOM 716 N N . MET A 1 89 ? 24.153 17.134 -20.211 1.00 41.91 89 MET A N 1
ATOM 717 C CA . MET A 1 89 ? 25.231 18.116 -20.427 1.00 41.91 89 MET A CA 1
ATOM 718 C C . MET A 1 89 ? 26.504 17.466 -20.955 1.00 41.91 89 MET A C 1
ATOM 720 O O . MET A 1 89 ? 26.888 16.401 -20.424 1.00 41.91 89 MET A O 1
#

Sequence (89 aa):
MGVCQGNYHSDYFTAKEDFAVRSGLVEKERLFSDDELLKLNCCVDFTLENGEYLDYDEEQALTRLKEKIEEIATYPSDNQEQTMQNLSM

Secondary structure (DSSP, 8-state):
---------S-HHHHHHHHHHHTT-S-TT--S-HHHHHHHHHHHHHHHHH-TT--HHHHHHHHHHHHHHHHH-----TTHHHHHHTT--